Protein AF-A0A836QI55-F1 (afdb_monomer)

Foldseek 3Di:
DDDDDDVVVVQDPCNVCVPVVDDDDDQDPQLQVQLVVVCVVPCVPQVQDSVNSSVLSVCVVVVHADD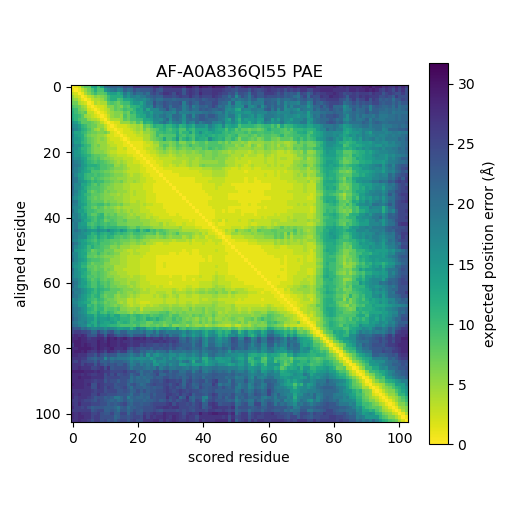DLDCSNFCPDDPPPDGRHDPDPDHSPDDDDDDDDDD

Radius of gyration: 17.72 Å; Cα contacts (8 Å, |Δi|>4): 67; chains: 1; bounding box: 34×49×39 Å

Structure (mmCIF, N/CA/C/O backbone):
data_AF-A0A836QI55-F1
#
_entry.id   AF-A0A836QI55-F1
#
loop_
_atom_site.group_PDB
_atom_site.id
_atom_site.type_symbol
_atom_site.label_atom_id
_atom_site.label_alt_id
_atom_site.label_comp_id
_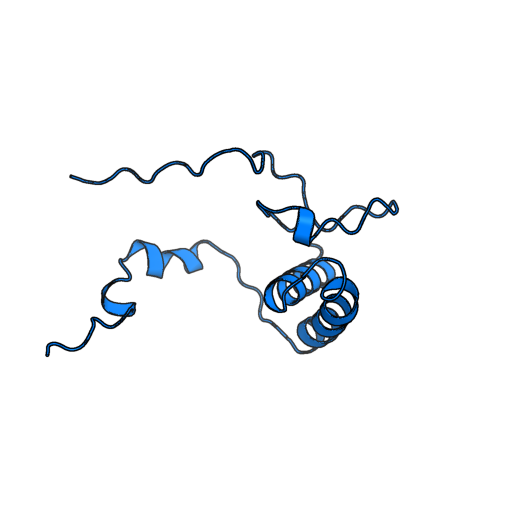atom_site.label_asym_id
_atom_site.label_entity_id
_atom_site.label_seq_id
_atom_site.pdbx_PDB_ins_code
_atom_site.Cartn_x
_atom_site.Cartn_y
_atom_site.Cartn_z
_atom_site.occupancy
_atom_site.B_iso_or_equiv
_atom_site.auth_seq_id
_atom_site.auth_comp_id
_atom_site.auth_asym_id
_atom_site.auth_atom_id
_atom_site.pdbx_PDB_model_num
ATOM 1 N N . MET A 1 1 ? 23.573 26.066 19.407 1.00 47.22 1 MET A N 1
ATOM 2 C CA . MET A 1 1 ? 22.747 25.996 18.183 1.00 47.22 1 MET A CA 1
ATOM 3 C C . MET A 1 1 ? 21.323 25.694 18.618 1.00 47.22 1 MET A C 1
ATOM 5 O O . MET A 1 1 ? 21.198 24.843 19.494 1.00 47.22 1 MET A O 1
ATOM 9 N N . PRO A 1 2 ? 20.285 26.388 18.122 1.00 62.28 2 PRO A N 1
ATOM 10 C CA . PRO A 1 2 ? 18.914 25.974 18.406 1.00 62.28 2 PRO A CA 1
ATOM 11 C C . PRO A 1 2 ? 18.683 24.575 17.821 1.00 62.28 2 PRO A C 1
ATOM 13 O O . PRO A 1 2 ? 19.190 24.264 16.742 1.00 62.28 2 PRO A O 1
ATOM 16 N N . SER A 1 3 ? 17.984 23.715 18.561 1.00 70.94 3 SER A N 1
ATOM 17 C CA . SER A 1 3 ? 17.551 22.408 18.066 1.00 70.94 3 SER A CA 1
ATOM 18 C C . SER A 1 3 ? 16.631 22.606 16.866 1.00 70.94 3 SER A C 1
ATOM 20 O O . SER A 1 3 ? 15.787 23.503 16.889 1.00 70.94 3 SER A O 1
ATOM 22 N N . ALA A 1 4 ? 16.789 21.785 15.825 1.00 65.50 4 ALA A N 1
ATOM 23 C CA . ALA A 1 4 ? 15.849 21.775 14.711 1.00 65.50 4 ALA A CA 1
ATOM 24 C C . ALA A 1 4 ? 14.414 21.580 15.247 1.00 65.50 4 ALA A C 1
ATOM 26 O O . ALA A 1 4 ? 14.240 20.787 16.180 1.00 65.50 4 ALA A O 1
ATOM 27 N N . PRO A 1 5 ? 13.412 22.303 14.711 1.00 63.91 5 PRO A N 1
ATOM 28 C CA . PRO A 1 5 ? 12.026 22.129 15.126 1.00 63.91 5 PRO A CA 1
ATOM 29 C C . PRO A 1 5 ? 11.609 20.672 14.920 1.00 63.91 5 PRO A C 1
ATOM 31 O O . PRO A 1 5 ? 12.001 20.032 13.939 1.00 63.91 5 PRO A O 1
ATOM 34 N N . GLN A 1 6 ? 10.854 20.127 15.871 1.00 70.06 6 GLN A N 1
ATOM 35 C CA . GLN A 1 6 ? 10.332 18.776 15.742 1.00 70.06 6 GLN A CA 1
ATOM 36 C C . GLN A 1 6 ? 9.276 18.802 14.631 1.00 70.06 6 GLN A C 1
ATOM 38 O O . GLN A 1 6 ? 8.462 19.714 14.589 1.00 70.06 6 GLN A O 1
ATOM 43 N N . TRP A 1 7 ? 9.279 17.834 13.711 1.00 64.06 7 TRP A N 1
ATOM 44 C CA . TRP A 1 7 ? 8.384 17.845 12.539 1.00 64.06 7 TRP A CA 1
ATOM 45 C C . TRP A 1 7 ? 6.899 18.014 12.893 1.00 64.06 7 TRP A C 1
ATOM 47 O O . TRP A 1 7 ? 6.168 18.658 12.152 1.00 64.06 7 TRP A O 1
ATOM 57 N N . ARG A 1 8 ? 6.495 17.539 14.077 1.00 60.84 8 ARG A N 1
ATOM 58 C CA . ARG A 1 8 ? 5.157 17.739 14.652 1.00 60.84 8 ARG A CA 1
ATOM 59 C C . ARG A 1 8 ? 4.794 19.201 14.897 1.00 60.84 8 ARG A C 1
ATOM 61 O O . ARG A 1 8 ? 3.637 19.558 14.750 1.00 60.84 8 ARG A O 1
ATOM 68 N N . ASP A 1 9 ? 5.767 20.044 15.224 1.00 68.50 9 ASP A N 1
ATOM 69 C CA . ASP A 1 9 ? 5.550 21.475 15.457 1.00 68.50 9 ASP A CA 1
ATOM 70 C C . ASP A 1 9 ? 5.284 22.230 14.138 1.00 68.50 9 ASP A C 1
ATOM 72 O O . ASP A 1 9 ? 4.819 23.368 14.152 1.00 68.50 9 ASP A O 1
ATOM 76 N N . LEU A 1 10 ? 5.588 21.601 12.994 1.00 68.19 10 LEU A N 1
ATOM 77 C CA . LEU A 1 10 ? 5.321 22.106 11.643 1.00 68.19 10 LEU A CA 1
ATOM 78 C C . LEU A 1 10 ? 4.045 21.506 11.028 1.00 68.19 10 LEU A C 1
ATOM 80 O O . LEU A 1 10 ? 3.587 21.978 9.985 1.00 68.19 10 LEU A O 1
ATOM 84 N N . GLU A 1 11 ? 3.469 20.469 11.643 1.00 68.00 11 GLU A N 1
ATOM 85 C CA . GLU A 1 11 ? 2.205 19.876 11.214 1.00 68.00 11 GLU A CA 1
ATOM 86 C C . GLU A 1 11 ? 1.053 20.789 11.651 1.00 68.00 11 GLU A C 1
ATOM 88 O O . GLU A 1 11 ? 0.607 20.768 12.794 1.00 68.00 11 GLU A O 1
ATOM 93 N N . GLY A 1 12 ? 0.569 21.630 10.735 1.00 73.19 12 GLY A N 1
ATOM 94 C CA . GLY A 1 12 ? -0.642 22.411 10.978 1.00 73.19 12 GLY A CA 1
ATOM 95 C C . GLY A 1 12 ? -1.886 21.524 11.129 1.00 73.19 12 GLY A C 1
ATOM 96 O O . GLY A 1 12 ? -1.914 20.380 10.671 1.00 73.19 12 GLY A O 1
ATOM 97 N N . GLU A 1 13 ? -2.957 22.098 11.682 1.00 72.19 13 GLU A N 1
ATOM 98 C CA . GLU A 1 13 ? -4.284 21.466 11.825 1.00 72.19 13 GLU A CA 1
ATOM 99 C C . GLU A 1 13 ? -4.763 20.663 10.590 1.00 72.19 13 GLU A C 1
ATOM 101 O O . GLU A 1 13 ? -5.284 19.558 10.764 1.00 72.19 13 GLU A O 1
ATOM 106 N N . PRO A 1 14 ? -4.553 21.112 9.329 1.00 72.00 14 PRO A N 1
ATOM 107 C CA . PRO A 1 14 ? -4.967 20.336 8.158 1.00 72.00 14 PRO A CA 1
ATOM 108 C C . PRO A 1 14 ? -4.293 18.961 8.041 1.00 72.00 14 PRO A C 1
ATOM 110 O O . PRO A 1 14 ? -4.926 18.013 7.578 1.00 72.00 14 PRO A O 1
ATOM 113 N N . THR A 1 15 ? -3.034 18.831 8.468 1.00 74.75 15 THR A N 1
ATOM 114 C CA . THR A 1 15 ? -2.285 17.566 8.413 1.00 74.75 15 THR A CA 1
ATOM 115 C C . THR A 1 15 ? -2.818 16.569 9.438 1.00 74.75 15 THR A C 1
ATOM 117 O O . THR A 1 15 ? -2.972 15.390 9.126 1.00 74.75 15 THR A O 1
ATOM 120 N N . LEU A 1 16 ? -3.172 17.043 10.636 1.00 77.75 16 LEU A N 1
ATOM 121 C CA . LEU A 1 16 ? -3.723 16.205 11.706 1.00 77.75 16 LEU A CA 1
ATOM 1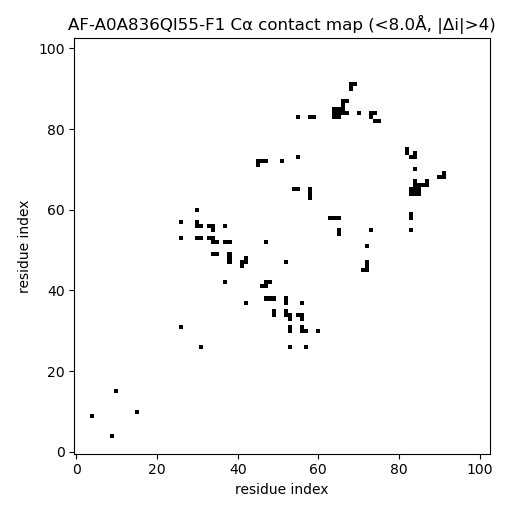22 C C . LEU A 1 16 ? -5.138 15.707 11.388 1.00 77.75 16 LEU A C 1
ATOM 124 O O . LEU A 1 16 ? -5.501 14.590 11.755 1.00 77.75 16 LEU A O 1
ATOM 128 N N . LEU A 1 17 ? -5.931 16.512 10.676 1.00 83.56 17 LEU A N 1
ATOM 129 C CA . LEU A 1 17 ? -7.283 16.139 10.256 1.00 83.56 17 LEU A CA 1
ATOM 130 C C . LEU A 1 17 ? -7.304 15.265 9.002 1.00 83.56 17 LEU A C 1
ATOM 132 O O . LEU A 1 17 ? -8.299 14.578 8.768 1.00 83.56 17 LEU A O 1
ATOM 136 N N . PHE A 1 18 ? -6.237 15.249 8.204 1.00 81.88 18 PHE A N 1
ATOM 137 C CA . PHE A 1 18 ? -6.199 14.514 6.942 1.00 81.88 18 PHE A CA 1
ATOM 138 C C . PHE A 1 18 ? -6.565 13.021 7.078 1.00 81.88 18 PHE A C 1
ATOM 140 O O . PHE A 1 18 ? -7.432 12.572 6.325 1.00 81.88 18 PHE A O 1
ATOM 147 N N . PRO A 1 19 ? -6.050 12.254 8.063 1.00 82.12 19 PRO A N 1
ATOM 148 C CA . PRO A 1 19 ? -6.433 10.851 8.240 1.00 82.12 19 PRO A CA 1
ATOM 149 C C . PRO A 1 19 ? -7.923 10.641 8.540 1.00 82.12 19 PRO A C 1
ATOM 151 O O . PRO A 1 19 ? -8.469 9.604 8.176 1.00 82.12 19 PRO A O 1
ATOM 154 N N . SER A 1 20 ? -8.605 11.619 9.154 1.00 86.81 20 SER A N 1
ATOM 155 C CA . SER A 1 20 ? -10.042 11.522 9.475 1.00 86.81 20 SER A CA 1
ATOM 156 C C . SER A 1 20 ? -10.946 11.482 8.239 1.00 86.81 20 SER A C 1
ATOM 158 O O . SER A 1 20 ? -12.114 11.116 8.341 1.00 86.81 20 SER A O 1
ATOM 160 N N . GLN A 1 21 ? -10.416 11.861 7.073 1.00 89.56 21 GLN A N 1
ATOM 161 C CA . GLN A 1 21 ? -11.147 11.866 5.807 1.00 89.56 21 GLN A CA 1
ATOM 162 C C . GLN A 1 21 ? -11.176 10.487 5.134 1.00 89.56 21 GLN A C 1
ATOM 164 O O . GLN A 1 21 ? -11.875 10.312 4.135 1.00 89.56 21 GLN A O 1
ATOM 169 N N . PHE A 1 22 ? -10.428 9.510 5.657 1.00 87.50 22 PHE A N 1
ATOM 170 C CA . PHE A 1 22 ? -10.275 8.193 5.050 1.00 87.50 22 PHE A CA 1
ATOM 171 C C . PHE A 1 22 ? -10.768 7.091 5.977 1.00 87.50 22 PHE A C 1
ATOM 173 O O . PHE A 1 22 ? -10.532 7.098 7.184 1.00 87.50 22 PHE A O 1
ATOM 180 N N . GLN A 1 23 ? -11.397 6.082 5.380 1.00 86.81 23 GLN A N 1
ATOM 181 C CA . GLN A 1 23 ? -11.563 4.800 6.041 1.00 86.81 23 GLN A CA 1
ATOM 182 C C . GLN A 1 23 ? -10.233 4.048 5.970 1.00 86.81 23 GLN A C 1
ATOM 184 O O . GLN A 1 23 ? -9.724 3.782 4.882 1.00 86.81 23 GLN A O 1
ATOM 189 N N . THR A 1 24 ? -9.663 3.719 7.126 1.00 87.00 24 THR A N 1
ATOM 190 C CA . THR A 1 24 ? -8.411 2.964 7.211 1.00 87.00 24 THR A CA 1
ATOM 191 C C . THR A 1 24 ? -8.689 1.473 7.377 1.00 87.00 24 THR A C 1
ATOM 193 O O . THR A 1 24 ? -9.666 1.070 8.013 1.00 87.00 24 THR A O 1
ATOM 196 N N . ALA A 1 25 ? -7.822 0.646 6.797 1.00 85.12 25 ALA A N 1
ATOM 197 C CA . ALA A 1 25 ? -7.801 -0.795 7.011 1.00 85.12 25 ALA A CA 1
ATOM 198 C C . ALA A 1 25 ? -6.507 -1.169 7.754 1.00 85.12 25 ALA A C 1
ATOM 200 O O . ALA A 1 25 ? -5.448 -0.627 7.421 1.00 85.12 25 ALA A O 1
ATOM 201 N N . PRO A 1 26 ? -6.559 -2.050 8.768 1.00 91.31 26 PRO A N 1
ATOM 202 C CA . PRO A 1 26 ? -5.353 -2.527 9.429 1.00 91.31 26 PRO A CA 1
ATOM 203 C C . PRO A 1 26 ? -4.542 -3.415 8.480 1.00 91.31 26 PRO A C 1
ATOM 205 O O . PRO A 1 26 ? -5.102 -4.223 7.743 1.00 91.31 26 PRO A O 1
ATOM 208 N N . VAL A 1 27 ? -3.216 -3.299 8.544 1.00 94.81 27 VAL A N 1
ATOM 209 C CA . VAL A 1 27 ? -2.309 -4.246 7.888 1.00 94.81 27 VAL A CA 1
ATOM 210 C C . VAL A 1 27 ? -2.171 -5.468 8.793 1.00 94.81 27 VAL A C 1
ATOM 212 O O . VAL A 1 27 ? -1.697 -5.352 9.923 1.00 94.81 27 VAL A O 1
ATOM 215 N N . ASP A 1 28 ? -2.616 -6.627 8.310 1.00 95.69 28 ASP A N 1
ATOM 216 C CA . ASP A 1 28 ? -2.528 -7.906 9.016 1.00 95.69 28 ASP A CA 1
ATOM 217 C C . ASP A 1 28 ? -1.467 -8.835 8.400 1.00 95.69 28 ASP A C 1
ATOM 219 O O . ASP A 1 28 ? -0.888 -8.540 7.354 1.00 95.69 28 ASP A O 1
ATOM 223 N N . GLN A 1 29 ? -1.208 -9.974 9.052 1.00 96.94 29 GLN A N 1
ATOM 224 C CA . GLN A 1 29 ? -0.221 -10.951 8.578 1.00 96.94 29 GLN A CA 1
ATOM 225 C C . GLN A 1 29 ? -0.525 -11.447 7.158 1.00 96.94 29 GLN A C 1
ATOM 227 O O . GLN A 1 29 ? 0.395 -11.622 6.369 1.00 96.94 29 GLN A O 1
ATOM 232 N N . GLY A 1 30 ? -1.803 -11.633 6.815 1.00 95.94 30 GLY A N 1
ATOM 233 C CA . GLY A 1 30 ? -2.190 -12.103 5.488 1.00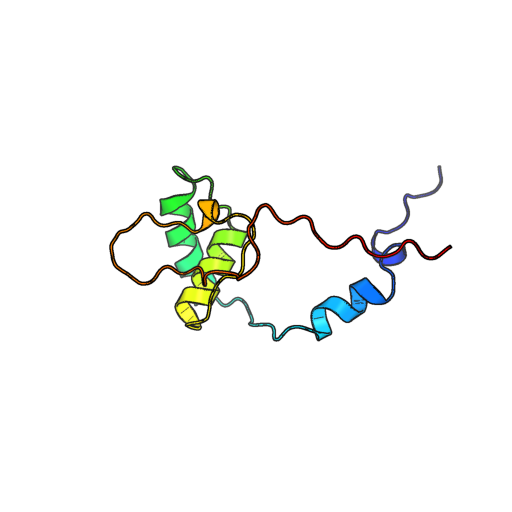 95.94 30 GLY A CA 1
ATOM 234 C C . GLY A 1 30 ? -1.853 -11.088 4.397 1.00 95.94 30 GLY A C 1
ATOM 235 O O . GLY A 1 30 ? -1.384 -11.477 3.334 1.00 95.94 30 GLY A O 1
ATOM 236 N N . ILE A 1 31 ? -2.030 -9.791 4.675 1.00 95.38 31 ILE A N 1
ATOM 237 C CA . ILE A 1 31 ? -1.597 -8.710 3.775 1.00 95.38 31 ILE A CA 1
ATOM 238 C C . ILE A 1 31 ? -0.072 -8.710 3.631 1.00 95.38 31 ILE A C 1
ATOM 240 O O . ILE A 1 31 ? 0.430 -8.554 2.521 1.00 95.38 31 ILE A O 1
ATOM 244 N N . VAL A 1 32 ? 0.669 -8.893 4.727 1.00 96.94 32 VAL A N 1
ATOM 245 C CA . VAL A 1 32 ? 2.143 -8.908 4.701 1.00 96.94 32 VAL A CA 1
ATOM 246 C C . VAL A 1 32 ? 2.681 -10.088 3.890 1.00 96.94 32 VAL A C 1
ATOM 248 O O . VAL A 1 32 ? 3.579 -9.898 3.072 1.00 96.94 32 VAL A O 1
ATOM 251 N N . ASP A 1 33 ? 2.122 -11.284 4.075 1.00 96.50 33 ASP A N 1
ATOM 252 C CA . ASP A 1 33 ? 2.551 -12.489 3.355 1.00 96.50 33 ASP A CA 1
ATOM 253 C C . ASP A 1 33 ? 2.288 -12.369 1.844 1.00 96.50 33 ASP A C 1
ATOM 255 O O . ASP A 1 33 ? 3.125 -12.748 1.022 1.00 96.50 33 ASP A O 1
ATOM 259 N N . GLU A 1 34 ? 1.141 -11.800 1.464 1.00 94.38 34 GLU A N 1
ATOM 260 C CA . GLU A 1 34 ? 0.795 -11.547 0.063 1.00 94.38 34 GLU A CA 1
ATOM 261 C C . GLU A 1 34 ? 1.6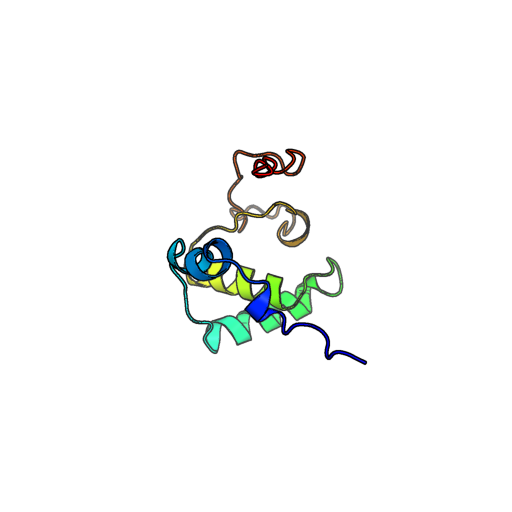75 -10.446 -0.553 1.00 94.38 34 GLU A C 1
ATOM 263 O O . GLU A 1 34 ? 2.188 -10.606 -1.664 1.00 94.38 34 GLU A O 1
ATOM 268 N N . ALA A 1 35 ? 1.948 -9.374 0.198 1.00 94.25 35 ALA A N 1
ATOM 269 C CA . ALA A 1 35 ? 2.847 -8.300 -0.217 1.00 94.25 35 ALA A CA 1
ATOM 270 C C . ALA A 1 35 ? 4.289 -8.786 -0.438 1.00 94.25 35 ALA A C 1
ATOM 272 O O . ALA A 1 35 ? 4.930 -8.364 -1.400 1.00 94.25 35 ALA A O 1
ATOM 273 N N . ASP A 1 36 ? 4.803 -9.695 0.397 1.00 94.88 36 ASP A N 1
ATOM 274 C CA . ASP A 1 36 ? 6.131 -10.293 0.199 1.00 94.88 36 ASP A CA 1
ATOM 275 C C . ASP A 1 36 ? 6.227 -11.035 -1.145 1.00 94.88 36 ASP A C 1
ATOM 277 O O . ASP A 1 36 ? 7.213 -10.889 -1.876 1.00 94.88 36 ASP A O 1
ATOM 281 N N . GLY A 1 37 ? 5.180 -11.783 -1.511 1.00 92.62 37 GLY A N 1
ATOM 282 C CA . GLY A 1 37 ? 5.089 -12.454 -2.808 1.00 92.62 37 GLY A CA 1
ATOM 283 C C . GLY A 1 37 ? 5.150 -11.471 -3.979 1.00 92.62 37 GLY A C 1
ATOM 284 O O . GLY A 1 37 ? 5.981 -11.632 -4.879 1.00 92.62 37 GLY A O 1
ATOM 285 N N . LEU A 1 38 ? 4.324 -10.421 -3.931 1.00 89.50 38 LEU A N 1
ATOM 286 C CA . LEU A 1 38 ? 4.279 -9.369 -4.954 1.00 89.50 38 LEU A CA 1
ATOM 287 C C . LEU A 1 38 ? 5.618 -8.635 -5.077 1.00 89.50 38 LEU A C 1
ATOM 289 O O . LEU A 1 38 ? 6.147 -8.473 -6.179 1.00 89.50 38 LEU A O 1
ATOM 293 N N . HIS A 1 39 ? 6.207 -8.240 -3.947 1.00 91.50 39 HIS A N 1
ATOM 294 C CA . HIS A 1 39 ? 7.485 -7.538 -3.919 1.00 91.50 39 HIS A CA 1
ATOM 295 C C . HIS A 1 39 ? 8.602 -8.392 -4.525 1.00 91.50 39 HIS A C 1
ATOM 297 O O . HIS A 1 39 ? 9.313 -7.929 -5.416 1.00 91.50 39 HIS A O 1
ATOM 303 N N . ARG A 1 40 ? 8.740 -9.663 -4.123 1.00 90.25 40 ARG A N 1
ATOM 304 C CA . ARG A 1 40 ? 9.764 -10.559 -4.694 1.00 90.25 40 ARG A CA 1
ATOM 305 C C . ARG A 1 40 ? 9.589 -10.771 -6.196 1.00 90.25 40 ARG A C 1
ATOM 307 O O . ARG A 1 40 ? 10.585 -10.928 -6.902 1.00 90.25 40 ARG A O 1
ATOM 314 N N . GLN A 1 41 ? 8.352 -10.767 -6.685 1.00 87.00 41 GLN A N 1
ATOM 315 C CA . GLN A 1 41 ? 8.058 -10.946 -8.103 1.00 87.00 41 GLN A CA 1
ATOM 316 C C . GLN A 1 41 ? 8.365 -9.686 -8.929 1.00 87.00 41 GLN A C 1
ATOM 318 O O . GLN A 1 41 ? 8.946 -9.787 -10.013 1.00 87.00 41 GLN A O 1
ATOM 323 N N . TRP A 1 42 ? 7.962 -8.505 -8.454 1.00 84.00 42 TRP A N 1
ATOM 324 C CA . TRP A 1 42 ? 7.936 -7.285 -9.274 1.00 84.00 42 TRP A CA 1
ATOM 325 C C . TRP A 1 42 ? 9.035 -6.279 -8.944 1.00 84.00 42 TRP A C 1
ATOM 327 O O . TRP A 1 42 ? 9.408 -5.506 -9.825 1.00 84.00 42 TRP A O 1
ATOM 337 N N . ASN A 1 43 ? 9.629 -6.307 -7.748 1.00 86.94 43 ASN A N 1
ATOM 338 C CA . ASN A 1 43 ? 10.738 -5.413 -7.406 1.00 86.94 43 ASN A CA 1
ATOM 339 C C . ASN A 1 43 ? 11.919 -5.516 -8.396 1.00 86.94 43 ASN A C 1
ATOM 341 O O . ASN A 1 43 ? 12.345 -4.472 -8.893 1.00 86.94 43 ASN A O 1
ATOM 345 N N . PRO A 1 44 ? 12.399 -6.716 -8.795 1.00 84.50 44 PRO A N 1
ATOM 346 C CA . PRO A 1 44 ? 13.552 -6.819 -9.696 1.00 84.50 44 PRO A CA 1
ATOM 347 C C . PRO A 1 44 ? 13.312 -6.277 -11.112 1.00 84.50 44 PRO A C 1
ATOM 349 O O . PRO A 1 44 ? 14.271 -6.005 -11.829 1.00 84.50 44 PRO A O 1
ATOM 352 N N . SER A 1 45 ? 12.050 -6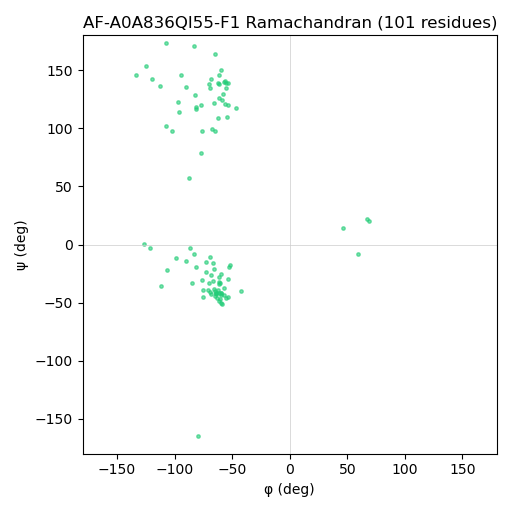.173 -11.542 1.00 77.56 45 SER A N 1
ATOM 353 C CA . SER A 1 45 ? 11.674 -5.848 -12.926 1.00 77.56 45 SER A CA 1
ATOM 354 C C . SER A 1 45 ? 11.012 -4.477 -13.077 1.00 77.56 45 SER A C 1
ATOM 356 O O . SER A 1 45 ? 11.253 -3.797 -14.070 1.00 77.56 45 SER A O 1
ATOM 358 N N . HIS A 1 46 ? 10.212 -4.063 -12.095 1.00 72.19 46 HIS A N 1
ATOM 359 C CA . HIS A 1 46 ? 9.393 -2.848 -12.128 1.00 72.19 46 HIS A CA 1
ATOM 360 C C . HIS A 1 46 ? 9.728 -1.881 -10.984 1.00 72.19 46 HIS A C 1
ATOM 362 O O . HIS A 1 46 ? 9.168 -0.791 -10.926 1.00 72.19 46 HIS A O 1
ATOM 368 N N . GLY A 1 47 ? 10.643 -2.255 -10.079 1.00 80.69 47 GLY A N 1
ATOM 369 C CA . GLY A 1 47 ? 11.040 -1.411 -8.952 1.00 80.69 47 GLY A CA 1
ATOM 370 C C . GLY A 1 47 ? 9.944 -1.219 -7.902 1.00 80.69 47 GLY A C 1
ATOM 371 O O . GLY A 1 47 ? 10.023 -0.258 -7.145 1.00 80.69 47 GLY A O 1
ATOM 372 N N . LEU A 1 48 ? 8.942 -2.111 -7.861 1.00 84.00 48 LEU A N 1
ATOM 373 C CA . LEU A 1 48 ? 7.864 -2.095 -6.869 1.00 84.00 48 LEU A CA 1
ATOM 374 C C . LEU A 1 48 ? 8.458 -2.069 -5.455 1.00 84.00 48 LEU A C 1
ATOM 376 O O . LEU A 1 48 ? 9.195 -2.991 -5.093 1.00 84.00 48 LEU A O 1
ATOM 380 N N . ASP A 1 49 ? 8.156 -1.036 -4.670 1.00 89.94 49 ASP A N 1
ATOM 381 C CA . ASP A 1 49 ? 8.622 -0.952 -3.287 1.00 89.94 49 ASP A CA 1
ATOM 382 C C . ASP A 1 49 ? 7.715 -1.742 -2.324 1.00 89.94 49 ASP A C 1
ATOM 384 O O . ASP A 1 49 ? 6.660 -2.265 -2.693 1.00 89.94 49 ASP A O 1
ATOM 388 N N . ILE A 1 50 ? 8.146 -1.887 -1.070 1.00 91.88 50 ILE A N 1
ATOM 389 C CA . ILE A 1 50 ? 7.403 -2.673 -0.076 1.00 91.88 50 ILE A CA 1
ATOM 390 C C . ILE A 1 50 ? 6.049 -2.046 0.299 1.00 91.88 50 ILE A C 1
ATOM 392 O O . ILE A 1 50 ? 5.103 -2.773 0.597 1.00 91.88 50 ILE A O 1
ATOM 396 N N . ASN A 1 51 ? 5.925 -0.717 0.268 1.00 92.12 51 ASN A N 1
ATOM 397 C CA . ASN A 1 51 ? 4.675 -0.024 0.579 1.00 92.12 51 ASN A CA 1
ATOM 398 C C . ASN A 1 51 ? 3.679 -0.160 -0.575 1.00 92.12 51 ASN A C 1
ATOM 400 O O . ASN A 1 51 ? 2.493 -0.380 -0.329 1.00 92.12 51 ASN A O 1
ATOM 404 N N . ASP A 1 52 ? 4.162 -0.094 -1.816 1.00 89.81 52 ASP A N 1
ATOM 405 C CA . ASP A 1 52 ? 3.367 -0.366 -3.009 1.00 89.81 52 ASP A CA 1
ATOM 406 C C . ASP A 1 52 ? 2.841 -1.807 -2.992 1.00 89.81 52 ASP A C 1
ATOM 408 O O . ASP A 1 52 ? 1.666 -2.050 -3.272 1.00 89.81 52 ASP A O 1
ATOM 412 N N . ALA A 1 53 ? 3.680 -2.768 -2.593 1.00 92.31 53 ALA A N 1
ATOM 413 C CA . ALA A 1 53 ? 3.279 -4.165 -2.456 1.00 92.31 53 ALA A CA 1
ATOM 414 C C . ALA A 1 53 ? 2.215 -4.369 -1.362 1.00 92.31 53 ALA A C 1
ATOM 416 O O . ALA A 1 53 ? 1.246 -5.097 -1.579 1.00 92.31 53 ALA A O 1
ATOM 417 N N . ILE A 1 54 ? 2.345 -3.696 -0.211 1.00 95.44 54 ILE A N 1
ATOM 418 C CA . ILE A 1 54 ? 1.331 -3.722 0.858 1.00 95.44 54 ILE A CA 1
ATOM 419 C C . ILE A 1 54 ? 0.019 -3.092 0.382 1.00 95.44 54 ILE A C 1
ATOM 421 O O . ILE A 1 54 ? -1.054 -3.633 0.662 1.00 95.44 54 ILE A O 1
ATOM 425 N N . LEU A 1 55 ? 0.078 -1.979 -0.354 1.00 92.19 55 LEU A N 1
ATOM 426 C CA . LEU A 1 55 ? -1.111 -1.342 -0.918 1.00 92.19 55 LEU A CA 1
ATOM 427 C C . LEU A 1 55 ? -1.806 -2.268 -1.926 1.00 92.19 55 LEU A C 1
ATOM 429 O O . LEU A 1 55 ? -3.020 -2.457 -1.836 1.00 92.19 55 LEU A O 1
ATOM 433 N N . ALA A 1 56 ? -1.046 -2.893 -2.828 1.00 90.31 56 ALA A N 1
ATOM 434 C CA . ALA A 1 56 ? -1.556 -3.871 -3.785 1.00 90.31 56 ALA A CA 1
ATOM 435 C C . ALA A 1 56 ? -2.214 -5.069 -3.092 1.00 90.31 56 ALA A C 1
ATOM 437 O O . ALA A 1 56 ? -3.378 -5.354 -3.366 1.00 90.31 56 ALA A O 1
ATOM 438 N N . ALA A 1 57 ? -1.532 -5.698 -2.132 1.00 92.56 57 ALA A N 1
ATOM 439 C CA . ALA A 1 57 ? -2.080 -6.812 -1.359 1.00 92.56 57 ALA A CA 1
ATOM 440 C C . ALA A 1 57 ? -3.355 -6.414 -0.596 1.00 92.56 57 ALA A C 1
ATOM 442 O O . ALA A 1 57 ? -4.351 -7.136 -0.605 1.00 92.56 57 ALA A O 1
ATOM 443 N N . THR A 1 58 ? -3.377 -5.224 0.013 1.00 92.38 58 THR A N 1
ATOM 444 C CA . THR A 1 58 ? -4.572 -4.714 0.706 1.00 92.38 58 THR A CA 1
ATOM 445 C C . THR A 1 58 ? -5.757 -4.606 -0.252 1.00 92.38 58 THR A C 1
ATOM 447 O O . THR A 1 58 ? -6.871 -5.013 0.083 1.00 92.38 58 THR A O 1
ATOM 450 N N . VAL A 1 59 ? -5.532 -4.093 -1.461 1.00 90.19 59 VAL A N 1
ATOM 451 C CA . VAL A 1 59 ? -6.580 -3.960 -2.476 1.00 90.19 59 VAL A CA 1
ATOM 452 C C . VAL A 1 59 ? -7.043 -5.320 -3.001 1.00 90.19 59 VAL A C 1
ATOM 454 O O . VAL A 1 59 ? -8.252 -5.537 -3.078 1.00 90.19 59 VAL A O 1
ATOM 457 N N . MET A 1 60 ? -6.125 -6.257 -3.263 1.00 87.69 60 MET A N 1
ATOM 458 C CA . MET A 1 60 ? -6.457 -7.629 -3.677 1.00 87.69 60 MET A CA 1
ATOM 459 C C . MET A 1 60 ? -7.360 -8.329 -2.654 1.00 87.69 60 MET A C 1
ATOM 461 O O . MET A 1 60 ? -8.365 -8.932 -3.028 1.00 87.69 60 MET A O 1
ATOM 465 N N . ARG A 1 61 ? -7.065 -8.191 -1.354 1.00 86.50 61 ARG A N 1
ATOM 466 C CA . ARG A 1 61 ? -7.850 -8.838 -0.287 1.00 86.50 61 ARG A CA 1
ATOM 467 C C . ARG A 1 61 ? -9.182 -8.156 0.005 1.00 86.50 61 ARG A C 1
ATOM 469 O O . ARG A 1 61 ? -10.125 -8.819 0.428 1.00 86.50 61 ARG A O 1
ATOM 476 N N . THR A 1 62 ? -9.267 -6.841 -0.186 1.00 84.62 62 THR A N 1
ATOM 477 C CA . THR A 1 62 ? -10.495 -6.071 0.083 1.00 84.62 62 THR A CA 1
ATOM 478 C C . THR A 1 62 ? -11.425 -5.975 -1.126 1.00 84.62 62 THR A C 1
ATOM 480 O O . THR A 1 62 ? -12.582 -5.591 -0.960 1.00 84.62 62 THR A O 1
ATOM 483 N N . GLY A 1 63 ? -10.947 -6.315 -2.329 1.00 83.38 63 GLY A N 1
ATOM 484 C CA . GLY A 1 63 ? -11.679 -6.098 -3.580 1.00 83.38 63 GLY A CA 1
ATOM 485 C C . GLY A 1 63 ? -11.857 -4.614 -3.920 1.00 83.38 63 GLY A C 1
ATOM 486 O O . GLY A 1 63 ? -12.795 -4.251 -4.629 1.00 83.38 63 GLY A O 1
ATOM 487 N N . ALA A 1 64 ? -11.010 -3.746 -3.360 1.00 84.62 64 ALA A N 1
ATOM 488 C CA . ALA A 1 64 ? -11.043 -2.309 -3.605 1.00 84.62 64 ALA A CA 1
ATOM 489 C C . ALA A 1 64 ? -10.375 -1.957 -4.950 1.00 84.62 64 ALA A C 1
ATOM 491 O O . ALA A 1 64 ? -10.109 -2.823 -5.781 1.00 84.62 64 ALA A O 1
ATOM 492 N N . ALA A 1 65 ? -10.057 -0.678 -5.160 1.00 85.44 65 ALA A N 1
ATOM 493 C CA . ALA A 1 65 ? -9.265 -0.242 -6.303 1.00 85.44 65 ALA A CA 1
ATOM 494 C C . ALA A 1 65 ? -8.162 0.734 -5.893 1.00 85.44 65 ALA A C 1
ATOM 496 O O . ALA A 1 65 ? -8.353 1.576 -5.013 1.00 85.44 65 ALA A O 1
ATOM 497 N N . ILE A 1 66 ? -7.024 0.666 -6.584 1.00 84.94 66 ILE A N 1
ATOM 498 C CA . ILE A 1 66 ? -5.941 1.638 -6.423 1.00 84.94 66 ILE A CA 1
ATOM 499 C C . ILE A 1 66 ? -6.241 2.876 -7.265 1.00 84.94 66 ILE A C 1
ATOM 501 O O . ILE A 1 66 ? -6.493 2.789 -8.469 1.00 84.94 66 ILE A O 1
ATOM 505 N N . HIS A 1 67 ? -6.159 4.042 -6.627 1.00 83.94 67 HIS A N 1
ATOM 506 C CA . HIS A 1 67 ? -6.125 5.339 -7.293 1.00 83.94 67 HIS A CA 1
ATOM 507 C C . HIS A 1 67 ? -4.710 5.906 -7.183 1.00 83.94 67 HIS A C 1
ATOM 509 O O . HIS A 1 67 ? -4.319 6.419 -6.137 1.00 83.94 67 HIS A O 1
ATOM 515 N N . CYS A 1 68 ? -3.935 5.813 -8.262 1.00 80.38 68 CYS A N 1
ATOM 516 C CA . CYS A 1 68 ? -2.543 6.251 -8.293 1.00 80.38 68 CYS A CA 1
ATOM 517 C C . CYS A 1 68 ? -2.291 7.256 -9.422 1.00 80.38 68 CYS A C 1
ATOM 519 O O . CYS A 1 68 ? -2.980 7.276 -10.445 1.00 80.38 68 CYS A O 1
ATOM 521 N N . LEU A 1 69 ? -1.278 8.101 -9.222 1.00 80.62 69 LEU A N 1
ATOM 522 C CA . LEU A 1 69 ? -0.758 8.969 -10.277 1.00 80.62 69 LEU A CA 1
ATOM 523 C C . LEU A 1 69 ? 0.266 8.235 -11.141 1.00 80.62 69 LEU A C 1
ATOM 525 O O . LEU A 1 69 ? 0.325 8.475 -12.338 1.00 80.62 69 LEU A O 1
ATOM 529 N N . ASN A 1 70 ? 1.043 7.314 -10.571 1.00 77.06 70 ASN A N 1
ATOM 530 C CA . ASN A 1 70 ? 1.989 6.517 -11.339 1.00 77.06 70 ASN A CA 1
ATOM 531 C C . ASN A 1 70 ? 1.440 5.109 -11.585 1.00 77.06 70 ASN A C 1
ATOM 533 O O . ASN A 1 70 ? 1.546 4.230 -10.732 1.00 77.06 70 ASN A O 1
ATOM 537 N N . LYS A 1 71 ? 0.854 4.899 -12.766 1.00 73.44 71 LYS A N 1
ATOM 538 C CA . LYS A 1 71 ? 0.286 3.599 -13.157 1.00 73.44 71 LYS A CA 1
ATOM 539 C C . LYS A 1 71 ? 1.352 2.532 -13.375 1.00 73.44 71 LYS A C 1
ATOM 541 O O . LYS A 1 71 ? 1.076 1.366 -13.141 1.00 73.44 71 LYS A 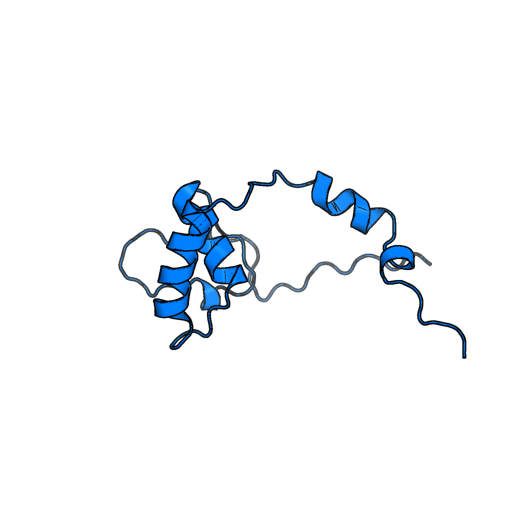O 1
ATOM 546 N N . MET A 1 72 ? 2.579 2.928 -13.719 1.00 70.00 72 MET A N 1
ATOM 547 C CA . MET A 1 72 ? 3.674 1.997 -14.013 1.00 70.00 72 MET A CA 1
ATOM 548 C C . MET A 1 72 ? 4.023 1.079 -12.835 1.00 70.00 72 MET A C 1
ATOM 550 O O . MET A 1 72 ? 4.535 -0.010 -13.057 1.00 70.00 72 MET A O 1
ATOM 554 N N . HIS A 1 73 ? 3.733 1.496 -11.596 1.00 69.75 73 HIS A N 1
ATOM 555 C CA . HIS A 1 73 ? 3.968 0.677 -10.401 1.00 69.75 73 HIS A CA 1
ATOM 556 C C . HIS A 1 73 ? 2.968 -0.485 -10.285 1.00 69.75 73 HIS A C 1
ATOM 558 O O . HIS A 1 73 ? 3.261 -1.483 -9.637 1.00 69.75 73 HIS A O 1
ATOM 564 N N . TYR A 1 74 ? 1.796 -0.364 -10.914 1.00 70.44 74 TYR A N 1
ATOM 565 C CA . TYR A 1 74 ? 0.668 -1.283 -10.750 1.00 70.44 74 TYR A CA 1
ATOM 566 C C . TYR A 1 74 ? 0.145 -1.849 -12.082 1.00 70.44 74 TYR A C 1
ATOM 568 O O . TYR A 1 74 ? -0.806 -2.631 -12.086 1.00 70.44 74 TYR A O 1
ATOM 576 N N . ASP A 1 75 ? 0.753 -1.476 -13.212 1.00 66.00 75 ASP A N 1
ATOM 577 C CA . ASP A 1 75 ? 0.470 -2.037 -14.533 1.00 66.00 75 ASP A CA 1
ATOM 578 C C . ASP A 1 75 ? 1.139 -3.414 -14.657 1.00 66.00 75 ASP A C 1
ATOM 580 O O . ASP A 1 75 ? 2.190 -3.591 -15.276 1.00 66.00 75 ASP A O 1
ATOM 584 N N . ALA A 1 76 ? 0.505 -4.427 -14.066 1.00 55.09 76 ALA A N 1
ATOM 585 C CA . ALA A 1 76 ? 0.773 -5.816 -14.412 1.00 55.09 76 ALA A CA 1
ATOM 586 C C . ALA A 1 76 ? 0.279 -6.033 -15.851 1.00 55.09 76 ALA A C 1
ATOM 588 O O . ALA A 1 76 ? -0.920 -6.120 -16.108 1.00 55.09 76 ALA A O 1
ATOM 589 N N . GLY A 1 77 ? 1.201 -5.998 -16.814 1.00 44.41 77 GLY A N 1
ATOM 590 C CA . GLY A 1 77 ? 0.885 -5.886 -18.236 1.00 44.41 77 GLY A CA 1
ATOM 591 C C . GLY A 1 77 ? -0.225 -6.819 -18.738 1.00 44.41 77 GLY A C 1
ATOM 592 O O . GLY A 1 77 ? -0.051 -8.026 -18.787 1.00 44.41 77 GLY A O 1
ATOM 593 N N . SER A 1 78 ? -1.324 -6.231 -19.221 1.00 39.16 78 SER A N 1
ATOM 594 C CA . SER A 1 78 ? -2.224 -6.711 -20.292 1.00 39.16 78 SER A CA 1
ATOM 595 C C . SER A 1 78 ? -2.712 -8.175 -20.321 1.00 39.16 78 SER A C 1
ATOM 597 O O . SER A 1 78 ? -3.268 -8.588 -21.340 1.00 39.16 78 SER A O 1
ATOM 599 N N . SER A 1 79 ? -2.582 -8.977 -19.266 1.00 36.59 79 SER A N 1
ATOM 600 C CA . SER A 1 79 ? -3.073 -10.360 -19.254 1.00 36.59 79 SER A CA 1
ATOM 601 C C . SER A 1 79 ? -4.532 -10.451 -18.804 1.00 36.59 79 SER A C 1
ATOM 603 O O . SER A 1 79 ? -4.821 -11.142 -17.843 1.00 36.59 79 SER A O 1
ATOM 605 N N . GLY A 1 80 ? -5.443 -9.751 -19.489 1.00 39.66 80 GLY A N 1
ATOM 606 C CA . GLY A 1 80 ? -6.890 -10.042 -19.520 1.00 39.66 80 GLY A CA 1
ATOM 607 C C . GLY A 1 80 ? -7.704 -10.035 -18.213 1.00 39.66 80 GLY A C 1
ATOM 608 O O . GLY A 1 80 ? -8.926 -10.115 -18.299 1.00 39.66 80 GLY A O 1
ATOM 609 N N . GLU A 1 81 ? -7.088 -9.922 -17.041 1.00 42.62 81 GLU A N 1
ATOM 610 C CA . GLU A 1 81 ? -7.757 -9.750 -15.755 1.00 42.62 81 GLU A CA 1
ATOM 611 C C . GLU A 1 81 ? -7.918 -8.249 -15.497 1.00 42.62 81 GLU A C 1
ATOM 613 O O . GLU A 1 81 ? -7.018 -7.457 -15.785 1.00 42.62 81 GLU A O 1
ATOM 618 N N . GLU A 1 82 ? -9.097 -7.828 -15.041 1.00 45.97 82 GLU A N 1
ATOM 619 C CA . GLU A 1 82 ? -9.374 -6.427 -14.729 1.00 45.97 82 GLU A CA 1
ATOM 620 C C . GLU A 1 82 ? -8.322 -5.915 -13.731 1.00 45.97 82 GLU A C 1
ATOM 622 O O . GLU A 1 82 ? -8.261 -6.364 -12.590 1.00 45.97 82 GLU A O 1
ATOM 627 N N . GLY A 1 83 ? -7.425 -5.037 -14.190 1.00 51.06 83 GLY A N 1
ATOM 628 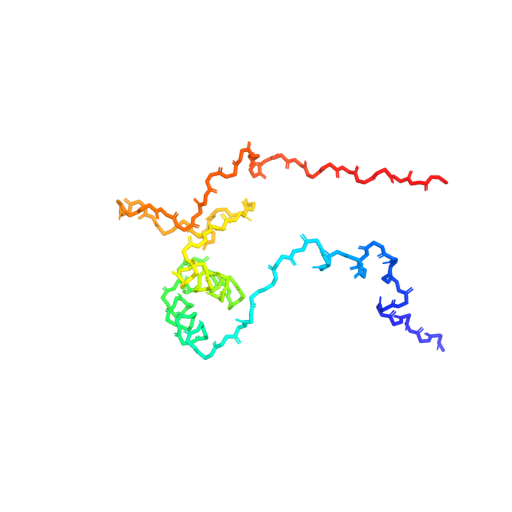C CA . GLY A 1 83 ? -6.271 -4.610 -13.403 1.00 51.06 83 GLY A CA 1
ATOM 629 C C . GLY A 1 83 ? -6.662 -3.951 -12.076 1.00 51.06 83 GLY A C 1
ATOM 630 O O . GLY A 1 83 ? -7.676 -3.264 -11.982 1.00 51.06 83 GLY A O 1
ATOM 631 N N . LEU A 1 84 ? -5.788 -4.094 -11.074 1.00 56.88 84 LEU A N 1
ATOM 632 C CA . LEU A 1 84 ? -5.880 -3.516 -9.719 1.00 56.88 84 LEU A CA 1
ATOM 633 C C . LEU A 1 84 ? -6.127 -1.994 -9.667 1.00 56.88 84 LEU A C 1
ATOM 635 O O . LEU A 1 84 ? -6.520 -1.440 -8.635 1.00 56.88 84 LEU A O 1
ATOM 639 N N . VAL A 1 85 ? -5.873 -1.300 -10.775 1.00 54.59 85 VAL A N 1
ATOM 640 C CA . VAL A 1 85 ? -5.975 0.151 -10.900 1.00 54.59 85 VAL A CA 1
ATOM 641 C C . VAL A 1 85 ? -7.333 0.520 -11.486 1.00 54.59 85 VAL A C 1
ATOM 643 O O . VAL A 1 85 ? -7.589 0.287 -12.671 1.00 54.59 85 VAL A O 1
ATOM 646 N N . SER A 1 86 ? -8.189 1.193 -10.707 1.00 48.94 86 SER A N 1
ATOM 647 C CA . SER A 1 86 ? -9.334 1.857 -11.338 1.00 48.94 86 SER A CA 1
ATOM 648 C C . SER A 1 86 ? -8.829 3.045 -12.148 1.00 48.94 86 SER A C 1
ATOM 650 O O . SER A 1 86 ? -7.937 3.796 -11.737 1.00 48.94 86 SER A O 1
ATOM 652 N N . ARG A 1 87 ? -9.394 3.231 -13.342 1.00 47.78 87 ARG A N 1
ATOM 653 C CA . ARG A 1 87 ? -9.060 4.370 -14.196 1.00 47.78 87 ARG A CA 1
ATOM 654 C C . ARG A 1 87 ? -9.504 5.654 -13.494 1.00 47.78 87 ARG A C 1
ATOM 656 O O . ARG A 1 87 ? -10.668 6.033 -13.570 1.00 47.78 87 ARG A O 1
ATOM 663 N N . SER A 1 88 ? -8.573 6.326 -12.819 1.00 42.66 88 SER A N 1
ATOM 664 C CA . SER A 1 88 ? -8.808 7.673 -12.301 1.00 42.66 88 SER A CA 1
ATOM 665 C C . SER A 1 88 ? -9.246 8.592 -13.456 1.00 42.66 88 SER A C 1
ATOM 667 O O . SER A 1 88 ? -8.615 8.561 -14.517 1.00 42.66 88 SER A O 1
ATOM 669 N N . PRO A 1 89 ? -10.295 9.422 -13.289 1.00 43.75 89 PRO A N 1
ATOM 670 C CA . PRO A 1 89 ? -10.726 10.372 -14.317 1.00 43.75 89 PRO A CA 1
ATOM 671 C C . PRO A 1 89 ? -9.730 11.524 -14.518 1.00 43.75 89 PRO A C 1
ATOM 673 O O . PRO A 1 89 ? -9.854 12.286 -15.475 1.00 43.75 89 PRO A O 1
ATOM 676 N N . ARG A 1 90 ? -8.737 11.670 -13.631 1.00 42.62 90 ARG A N 1
ATOM 677 C CA . ARG A 1 90 ? -7.651 12.640 -13.782 1.00 42.62 90 ARG A CA 1
ATOM 678 C C . ARG A 1 90 ? -6.436 11.945 -14.384 1.00 42.62 90 ARG A C 1
ATOM 680 O O . ARG A 1 90 ? -5.946 10.962 -13.832 1.00 42.62 90 ARG A O 1
ATOM 687 N N . SER A 1 91 ? -5.970 12.460 -15.522 1.00 44.78 91 SER A N 1
ATOM 688 C CA . SER A 1 91 ? -4.694 12.046 -16.108 1.00 44.78 91 SER A CA 1
ATOM 689 C C . SER A 1 91 ? -3.576 12.247 -15.083 1.00 44.78 91 SER A C 1
ATOM 691 O O . SER A 1 91 ? -3.547 13.258 -14.382 1.00 44.78 91 SER A O 1
ATOM 693 N N . CYS A 1 92 ? -2.636 11.310 -15.036 1.00 44.75 92 CYS A N 1
ATOM 694 C CA . CYS A 1 92 ? -1.369 11.436 -14.322 1.00 44.75 92 CYS A CA 1
ATOM 695 C C . CYS A 1 92 ? -0.578 12.705 -14.702 1.00 44.75 92 CYS A C 1
ATOM 697 O O . CYS A 1 92 ? 0.225 13.182 -13.907 1.00 44.75 92 CYS A O 1
ATOM 699 N N . ASP A 1 93 ? -0.891 13.308 -15.853 1.00 46.28 93 ASP A N 1
ATOM 700 C CA . ASP A 1 93 ? -0.311 14.566 -16.332 1.00 46.28 93 ASP A CA 1
ATOM 701 C C . ASP A 1 93 ? -1.034 15.823 -15.819 1.00 46.28 93 ASP A C 1
ATOM 703 O O . ASP A 1 93 ? -0.627 16.940 -16.139 1.00 46.28 93 ASP A O 1
ATOM 707 N N . THR A 1 94 ? -2.128 15.687 -15.058 1.00 37.56 94 THR A N 1
ATOM 708 C CA . THR A 1 94 ? -2.802 16.859 -14.481 1.00 37.56 94 THR A CA 1
ATOM 709 C C . THR A 1 94 ? -2.091 17.308 -13.201 1.00 37.56 94 THR A C 1
ATOM 711 O O . THR A 1 94 ? -2.044 16.545 -12.235 1.00 37.56 94 THR A O 1
ATOM 714 N N . PRO A 1 95 ? -1.545 18.541 -13.153 1.00 41.56 95 PRO A N 1
ATOM 715 C CA . PRO A 1 95 ? -0.914 19.048 -11.944 1.00 41.56 95 PRO A CA 1
ATOM 716 C C . PRO A 1 95 ? -1.930 19.130 -10.802 1.00 41.56 95 PRO A C 1
ATOM 718 O O . PRO A 1 95 ? -3.103 19.452 -11.020 1.00 41.56 95 PRO A O 1
ATOM 721 N N . PHE A 1 96 ? -1.473 18.883 -9.572 1.00 37.75 96 PHE A N 1
ATOM 722 C CA . PHE A 1 96 ? -2.294 19.111 -8.387 1.00 37.75 96 PHE A CA 1
ATOM 723 C C . PHE A 1 96 ? -2.805 20.561 -8.364 1.00 37.75 96 PHE A C 1
ATOM 725 O O . PHE A 1 96 ? -2.038 21.483 -8.668 1.00 37.75 96 PHE A O 1
ATOM 732 N N . PRO A 1 97 ? -4.075 20.796 -7.976 1.00 46.19 97 PRO A N 1
ATOM 733 C CA . PRO A 1 97 ? -4.535 22.144 -7.692 1.00 46.19 97 PRO A CA 1
ATOM 734 C C . PRO A 1 97 ? -3.623 22.734 -6.616 1.00 46.19 97 PRO A C 1
ATOM 736 O O . PRO A 1 97 ? -3.487 22.161 -5.534 1.00 46.19 97 PRO A O 1
ATOM 739 N N . ARG A 1 98 ? -2.963 23.855 -6.922 1.00 38.34 98 ARG A N 1
ATOM 740 C CA . ARG A 1 98 ? -2.169 24.573 -5.924 1.00 38.34 98 ARG A CA 1
ATOM 741 C C . ARG A 1 98 ? -3.104 25.016 -4.802 1.00 38.34 98 ARG A C 1
ATOM 743 O O . ARG A 1 98 ? -4.116 25.660 -5.072 1.00 38.34 98 ARG A O 1
ATOM 750 N N . VAL A 1 99 ? -2.763 24.660 -3.566 1.00 44.59 99 VAL A N 1
ATOM 751 C CA . VAL A 1 99 ? -3.404 25.227 -2.375 1.00 44.59 99 VAL A CA 1
ATOM 752 C C . VAL A 1 99 ? -3.204 26.746 -2.437 1.00 44.59 99 VAL A C 1
ATOM 754 O O . VAL A 1 99 ? -2.071 27.170 -2.686 1.00 44.59 99 VAL A O 1
ATOM 757 N N . PRO A 1 100 ? -4.252 27.574 -2.278 1.00 43.50 100 PRO A N 1
ATOM 758 C CA . PRO A 1 100 ? -4.076 29.017 -2.232 1.00 43.50 100 PRO A CA 1
ATOM 759 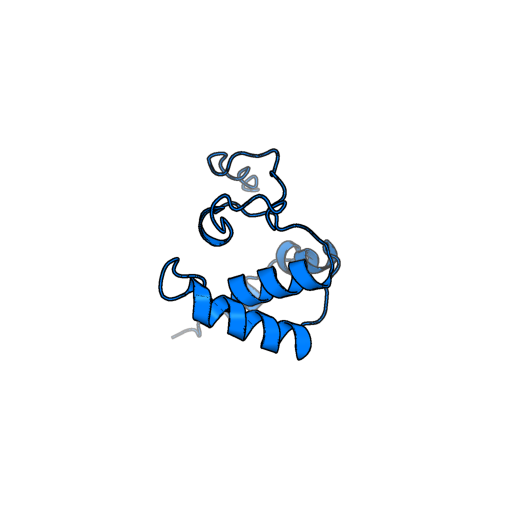C C . PRO A 1 100 ? -3.135 29.361 -1.080 1.00 43.50 100 PRO A C 1
ATOM 761 O O . PRO A 1 100 ? -3.377 28.975 0.063 1.00 43.50 100 PRO A O 1
ATOM 764 N N . SER A 1 101 ? -2.049 30.065 -1.384 1.00 44.03 101 SER A N 1
ATOM 765 C CA . SER A 1 101 ? -1.252 30.744 -0.372 1.00 44.03 101 SER A CA 1
ATOM 766 C C . SER A 1 101 ? -2.153 31.784 0.287 1.00 44.03 101 SER A C 1
ATOM 768 O O . SER A 1 101 ? -2.537 32.753 -0.365 1.00 44.03 101 SER A O 1
ATOM 770 N N . HIS A 1 102 ? -2.547 31.545 1.536 1.00 49.44 102 HIS A N 1
ATOM 771 C CA . HIS A 1 102 ? -3.151 32.584 2.359 1.00 49.44 102 HIS A CA 1
ATOM 772 C C . HIS A 1 102 ? -2.083 33.655 2.623 1.00 49.44 102 HIS A C 1
ATOM 774 O O . HIS A 1 102 ? -1.001 33.322 3.111 1.00 49.44 102 HIS A O 1
ATOM 780 N N . GLU A 1 103 ? -2.379 34.892 2.217 1.00 43.47 103 GLU A N 1
ATOM 781 C CA . GLU A 1 103 ? -1.634 36.108 2.579 1.00 43.47 103 GLU A CA 1
ATOM 782 C C . GLU A 1 103 ? -1.814 36.459 4.061 1.00 43.47 103 GLU A C 1
ATOM 784 O O . GLU A 1 103 ? -2.917 36.199 4.603 1.00 43.47 103 GLU A O 1
#

Secondary structure (DSSP, 8-state):
-PPPPPGGGG--HHHHHGGGGS------HHHHHHHHHHHHHHHHHH---HHHHHHHHHHHHHT--B--S-GGGT---S-SS--SB---SS-TTSPPPPPP---

pLDDT: mean 72.33, std 19.35, range [36.59, 96.94]

Mean predicted aligned error: 12.17 Å

Sequence (103 aa):
MPSAPQWRDLEGEPTLLFPSQFQTAPVDQGIVDEADGLHRQWNPSHGLDINDAILAATVMRTGAAIHCLNKMHYDAGSSGEEGLVSRSPRSCDTPFPRVPSHE

Solvent-accessible surface area (backbone atoms only — not comparable to full-atom values): 6728 Å² total; per-residue (Å²): 130,84,77,78,80,58,71,71,82,71,56,50,72,70,64,74,50,50,65,78,80,52,91,82,77,85,89,46,70,71,33,50,58,47,11,52,53,49,25,72,67,35,26,90,79,60,62,36,44,71,66,58,18,38,52,49,27,47,29,68,76,69,69,58,63,44,81,70,65,64,54,75,70,62,61,74,74,87,74,86,62,88,64,62,54,52,86,60,94,64,58,65,84,58,78,77,82,76,77,79,79,82,128

Nearest PDB structures (foldseek):
  7by2-assembly1_B-2  TM=7.872E-01  e=5.265E-02  Klebsiella pneumoniae
  1w8i-assembly1_A-2  TM=7.231E-01  e=4.115E-01  Archaeoglobus fulgidus DSM 4304
  2h1c-assembly1_A  TM=6.620E-01  e=3.633E-01  Neisseria gonorrhoeae